Protein AF-A0A6B0S6J0-F1 (afdb_monomer_lite)

Sequence (132 aa):
MAATLGSRFEDYGLSRQDEVPGSSHDPGGDRPLVRDALWLKKNELVRLLLSRYLTKEPLTKAEVLNSVLQDYQDYFLVVLDQASEYLQLVFGLEVKEVDPSEHTYLLVPTLGLTLKEMLRDGQRLPKAGHRW

pLDDT: mean 75.64, std 19.64, range [38.22, 95.44]

Structure (mmCIF, N/CA/C/O backbone):
data_AF-A0A6B0S6J0-F1
#
_entry.id   AF-A0A6B0S6J0-F1
#
loop_
_atom_site.group_PDB
_atom_site.id
_atom_site.type_symbol
_atom_site.label_atom_id
_atom_site.label_alt_id
_atom_site.label_comp_id
_atom_site.label_asym_id
_atom_site.label_entity_id
_atom_site.label_seq_id
_atom_site.pdbx_PDB_ins_code
_atom_site.Cartn_x
_atom_site.Cartn_y
_atom_site.Cartn_z
_atom_site.occupancy
_atom_site.B_iso_or_equiv
_atom_site.auth_seq_id
_atom_site.auth_comp_id
_atom_site.auth_asym_id
_atom_site.auth_atom_id
_atom_site.pdbx_PDB_model_num
ATOM 1 N N . MET A 1 1 ? 24.906 18.166 -85.223 1.00 41.50 1 MET A N 1
ATOM 2 C CA . MET A 1 1 ? 26.280 18.648 -84.976 1.00 41.50 1 MET A CA 1
ATOM 3 C C . MET A 1 1 ? 26.176 20.029 -84.352 1.00 41.50 1 MET A C 1
ATOM 5 O O . MET A 1 1 ? 25.648 20.916 -85.004 1.00 41.50 1 MET A O 1
ATOM 9 N N . ALA A 1 2 ? 26.604 20.193 -83.103 1.00 39.38 2 ALA A N 1
ATOM 10 C CA . ALA A 1 2 ? 26.862 21.488 -82.476 1.00 39.38 2 ALA A CA 1
ATOM 11 C C . ALA A 1 2 ? 27.934 21.259 -81.402 1.00 39.38 2 ALA A C 1
ATOM 13 O O . ALA A 1 2 ? 27.846 20.296 -80.643 1.00 39.38 2 ALA A O 1
ATOM 14 N N . ALA A 1 3 ? 28.973 22.086 -81.426 1.00 42.28 3 ALA A N 1
ATOM 15 C CA . ALA A 1 3 ? 30.090 22.076 -80.492 1.00 42.28 3 ALA A CA 1
ATOM 16 C C . ALA A 1 3 ? 29.957 23.237 -79.492 1.00 42.28 3 ALA A C 1
ATOM 18 O O . ALA A 1 3 ? 29.041 24.054 -79.605 1.00 42.28 3 ALA A O 1
ATOM 19 N N . THR A 1 4 ? 30.986 23.361 -78.644 1.00 47.03 4 THR A N 1
ATOM 20 C CA . THR A 1 4 ? 31.334 24.456 -77.708 1.00 47.03 4 THR A CA 1
ATOM 21 C C . THR A 1 4 ? 30.620 24.396 -76.348 1.00 47.03 4 THR A C 1
ATOM 23 O O . THR A 1 4 ? 29.437 24.109 -76.290 1.00 47.03 4 THR A O 1
ATOM 26 N N . LEU A 1 5 ? 31.248 24.650 -75.196 1.00 41.34 5 LEU A N 1
ATOM 27 C CA . LEU A 1 5 ? 32.597 25.108 -74.830 1.00 41.34 5 LEU A CA 1
ATOM 28 C C . LEU A 1 5 ? 32.814 24.705 -73.357 1.00 41.34 5 LEU A C 1
ATOM 30 O O . LEU A 1 5 ? 31.867 24.744 -72.576 1.00 41.34 5 LEU A O 1
ATOM 34 N N . GLY A 1 6 ? 34.027 24.302 -72.979 1.00 41.00 6 GLY A N 1
ATOM 35 C CA . GLY A 1 6 ? 34.311 23.804 -71.633 1.00 41.00 6 GLY A CA 1
ATOM 36 C C . GLY A 1 6 ? 34.284 24.860 -70.524 1.00 41.00 6 GLY A C 1
ATOM 37 O O . GLY A 1 6 ? 34.480 26.046 -70.766 1.00 41.00 6 GLY A O 1
ATOM 38 N N . SER A 1 7 ? 34.163 24.386 -69.284 1.00 42.12 7 SER A N 1
ATOM 39 C CA . SER A 1 7 ? 34.852 24.976 -68.138 1.00 42.12 7 SER A CA 1
ATOM 40 C C . SER A 1 7 ? 35.153 23.889 -67.113 1.00 42.12 7 SER A C 1
ATOM 42 O O . SER A 1 7 ? 34.301 23.077 -66.764 1.00 42.12 7 SER A O 1
ATOM 44 N N . ARG A 1 8 ? 36.412 23.882 -66.687 1.00 52.72 8 ARG A N 1
ATOM 45 C CA . ARG A 1 8 ? 36.982 23.125 -65.571 1.00 52.72 8 ARG A CA 1
ATOM 46 C C . ARG A 1 8 ? 36.489 23.714 -64.233 1.00 52.72 8 ARG A C 1
ATOM 48 O O . ARG A 1 8 ? 35.911 24.798 -64.251 1.00 52.72 8 ARG A O 1
ATOM 55 N N . PHE A 1 9 ? 36.829 23.013 -63.144 1.00 38.22 9 PHE A N 1
ATOM 56 C CA . PHE A 1 9 ? 36.647 23.253 -61.699 1.00 38.22 9 PHE A CA 1
ATOM 57 C C . PHE A 1 9 ? 35.544 22.362 -61.101 1.00 38.22 9 PHE A C 1
ATOM 59 O O . PHE A 1 9 ? 34.447 22.327 -61.633 1.00 38.22 9 PHE A O 1
ATOM 66 N N . GLU A 1 10 ? 35.716 21.590 -60.032 1.00 49.34 10 GLU A N 1
ATOM 67 C CA . GLU A 1 10 ? 36.854 21.215 -59.191 1.00 49.34 10 GLU A CA 1
ATOM 68 C C . GLU A 1 10 ? 36.417 19.982 -58.369 1.00 49.34 10 GLU A C 1
ATOM 70 O O . GLU A 1 10 ? 35.227 19.677 -58.271 1.00 49.34 10 GLU A O 1
ATOM 75 N N . ASP A 1 11 ? 37.397 19.255 -57.841 1.00 52.03 11 ASP A N 1
ATOM 76 C CA . ASP A 1 11 ? 37.252 18.132 -56.914 1.00 52.03 11 ASP A CA 1
ATOM 77 C C . ASP A 1 11 ? 36.494 18.565 -55.646 1.00 52.03 11 ASP A C 1
ATOM 79 O O . ASP A 1 11 ? 36.969 19.410 -54.890 1.00 52.03 11 ASP A O 1
ATOM 83 N N . TYR A 1 12 ? 35.317 17.986 -55.404 1.00 43.03 12 TYR A N 1
ATOM 84 C CA . TYR A 1 12 ? 34.678 18.034 -54.093 1.00 43.03 12 TYR A CA 1
ATOM 85 C C . TYR A 1 12 ? 34.692 16.622 -53.535 1.00 43.03 12 TYR A C 1
ATOM 87 O O . TYR A 1 12 ? 33.954 15.743 -53.986 1.00 43.03 12 TYR A O 1
ATOM 95 N N . GLY A 1 13 ? 35.603 16.422 -52.586 1.00 45.75 13 GLY A N 1
ATOM 96 C CA . GLY A 1 13 ? 35.869 15.154 -51.937 1.00 45.75 13 GLY A CA 1
ATOM 97 C C . GLY A 1 13 ? 34.605 14.421 -51.492 1.00 45.75 13 GLY A C 1
ATOM 98 O O . GLY A 1 13 ? 33.724 14.968 -50.827 1.00 45.75 13 GLY A O 1
ATOM 99 N N . LEU A 1 14 ? 34.573 13.132 -51.829 1.00 50.06 14 LEU A N 1
ATOM 100 C CA . LEU A 1 14 ? 33.737 12.114 -51.205 1.00 50.06 14 LEU A CA 1
ATOM 101 C C . LEU A 1 14 ? 34.058 12.052 -49.706 1.00 50.06 14 LEU A C 1
ATOM 103 O O . LEU A 1 14 ? 34.892 11.260 -49.264 1.00 50.06 14 LEU A O 1
ATOM 107 N N . SER A 1 15 ? 33.389 12.887 -48.912 1.00 45.38 15 SER A N 1
ATOM 108 C CA . SER A 1 15 ? 33.345 12.681 -47.470 1.00 45.38 15 SER A CA 1
ATOM 109 C C . SER A 1 15 ? 32.397 11.519 -47.207 1.00 45.38 15 SER A C 1
ATOM 111 O O . SER A 1 15 ? 31.176 11.635 -47.330 1.00 45.38 15 SER A O 1
ATOM 113 N N . ARG A 1 16 ? 33.006 10.364 -46.938 1.00 58.19 16 ARG A N 1
ATOM 114 C CA . ARG A 1 16 ? 32.352 9.141 -46.484 1.00 58.19 16 ARG A CA 1
ATOM 115 C C . ARG A 1 16 ? 31.428 9.469 -45.316 1.00 58.19 16 ARG A C 1
ATOM 117 O O . ARG A 1 16 ? 31.896 9.815 -44.236 1.0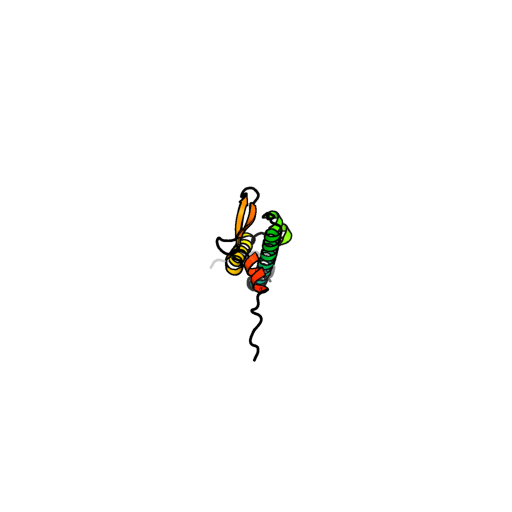0 58.19 16 ARG A O 1
ATOM 124 N N . GLN A 1 17 ? 30.126 9.333 -45.533 1.00 49.06 17 GLN A N 1
ATOM 125 C CA . GLN A 1 17 ? 29.177 9.167 -44.441 1.00 49.06 17 GLN A CA 1
ATOM 126 C C . GLN A 1 17 ? 29.239 7.700 -44.019 1.00 49.06 17 GLN A C 1
ATOM 128 O O . GLN A 1 17 ? 28.389 6.896 -44.393 1.00 49.06 17 GLN A O 1
ATOM 133 N N . ASP A 1 18 ? 30.316 7.352 -43.320 1.00 49.72 18 ASP A N 1
ATOM 134 C CA . ASP A 1 18 ? 30.365 6.129 -42.537 1.00 49.72 18 ASP A CA 1
ATOM 135 C C . ASP A 1 18 ? 29.778 6.424 -41.155 1.00 49.72 18 ASP A C 1
ATOM 137 O O . ASP A 1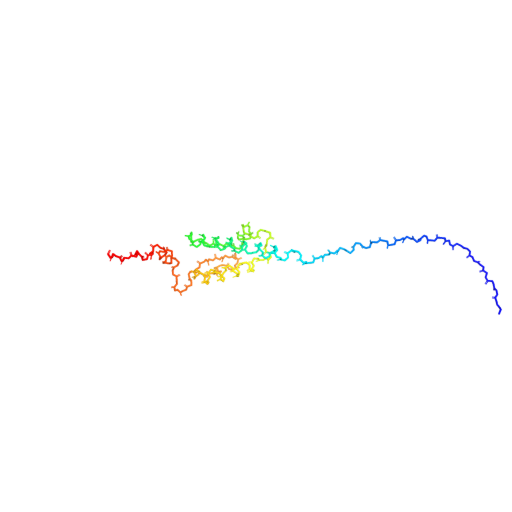 18 ? 30.122 7.413 -40.508 1.00 49.72 18 ASP A O 1
ATOM 141 N N . GLU A 1 19 ? 28.872 5.530 -40.772 1.00 55.41 19 GLU A N 1
ATOM 142 C CA . GLU A 1 19 ? 28.259 5.352 -39.460 1.00 55.41 19 GLU A CA 1
ATOM 143 C C . GLU A 1 19 ? 27.300 6.450 -38.980 1.00 55.41 19 GLU A C 1
ATOM 145 O O . GLU A 1 19 ? 27.631 7.360 -38.225 1.00 55.41 19 GLU A O 1
ATOM 150 N N . VAL A 1 20 ? 26.020 6.247 -39.309 1.00 59.75 20 VAL A N 1
ATOM 151 C CA . VAL A 1 20 ? 24.962 6.435 -38.312 1.00 59.75 20 VAL A CA 1
ATOM 152 C C . VAL A 1 20 ? 25.203 5.367 -37.239 1.00 59.75 20 VAL A C 1
ATOM 154 O O . VAL A 1 20 ? 25.117 4.176 -37.553 1.00 59.75 20 VAL A O 1
ATOM 157 N N . PRO A 1 21 ? 25.478 5.718 -35.971 1.00 49.28 21 PRO A N 1
ATOM 158 C CA . PRO A 1 21 ? 25.256 4.781 -34.896 1.00 49.28 21 PRO A CA 1
ATOM 159 C C . PRO A 1 21 ? 23.740 4.688 -34.788 1.00 49.28 21 PRO A C 1
ATOM 161 O O . PRO A 1 21 ? 23.078 5.516 -34.158 1.00 49.28 21 PRO A O 1
ATOM 164 N N . GLY A 1 22 ? 23.172 3.697 -35.469 1.00 43.47 22 GLY A N 1
ATOM 165 C CA . GLY A 1 22 ? 21.889 3.157 -35.077 1.00 43.47 22 GLY A CA 1
ATOM 166 C C . GLY A 1 22 ? 22.088 2.678 -33.653 1.00 43.47 22 GLY A C 1
ATOM 167 O O . GLY A 1 22 ? 22.581 1.572 -33.440 1.00 43.47 22 GLY A O 1
ATOM 168 N N . SER A 1 23 ? 21.792 3.552 -32.687 1.00 46.78 23 SER A N 1
ATOM 169 C CA . SER A 1 23 ? 21.628 3.167 -31.299 1.00 46.78 23 SER A CA 1
ATOM 170 C C . SER A 1 23 ? 20.569 2.085 -31.329 1.00 46.78 23 SER A C 1
ATOM 172 O O . SER A 1 23 ? 19.379 2.347 -31.518 1.00 46.78 23 SER A O 1
ATOM 174 N N . SER A 1 24 ? 21.050 0.848 -31.290 1.00 51.12 24 SER A N 1
ATOM 175 C CA . SER A 1 24 ? 20.236 -0.335 -31.153 1.00 51.12 24 SER A CA 1
ATOM 176 C C . SER A 1 24 ? 19.712 -0.260 -29.734 1.00 51.12 24 SER A C 1
ATOM 178 O O . SER A 1 24 ? 20.298 -0.806 -28.805 1.00 51.12 24 SER A O 1
ATOM 180 N N . HIS A 1 25 ? 18.649 0.518 -29.560 1.00 55.47 25 HIS A N 1
ATOM 181 C CA . HIS A 1 25 ? 17.824 0.444 -28.380 1.00 55.47 25 HIS A CA 1
ATOM 182 C C . HIS A 1 25 ? 17.112 -0.899 -28.499 1.00 55.47 25 HIS A C 1
ATOM 184 O O . HIS A 1 25 ? 16.041 -0.996 -29.093 1.00 55.47 25 HIS A O 1
ATOM 190 N N . ASP A 1 26 ? 17.773 -1.956 -28.030 1.00 49.44 26 ASP A N 1
ATOM 191 C CA . ASP A 1 26 ? 17.104 -3.203 -27.709 1.00 49.44 26 ASP A CA 1
ATOM 192 C C . ASP A 1 26 ? 16.135 -2.887 -26.565 1.00 49.44 26 ASP A C 1
ATOM 194 O O . ASP A 1 26 ? 16.582 -2.578 -25.462 1.00 49.44 26 ASP A O 1
ATOM 198 N N . PRO A 1 27 ? 14.809 -2.913 -26.770 1.00 54.22 27 PRO A N 1
ATOM 199 C CA . PRO A 1 27 ? 13.869 -2.687 -25.683 1.00 54.22 27 PRO A CA 1
ATOM 200 C C . PRO A 1 27 ? 13.626 -3.992 -24.897 1.00 54.22 27 PRO A C 1
ATOM 202 O O . PRO A 1 27 ? 12.606 -4.137 -24.221 1.00 54.22 27 PRO A O 1
ATOM 205 N N . GLY A 1 28 ? 14.478 -5.010 -25.048 1.00 51.19 28 GLY A N 1
ATOM 206 C CA . GLY A 1 28 ? 14.221 -6.381 -24.616 1.00 51.19 28 GLY A CA 1
ATOM 207 C C . GLY A 1 28 ? 14.754 -6.734 -23.230 1.00 51.19 28 GLY A C 1
ATOM 208 O O . GLY A 1 28 ? 14.119 -7.532 -22.539 1.00 51.19 28 GLY A O 1
ATOM 209 N N . GLY A 1 29 ? 15.873 -6.138 -22.809 1.00 52.03 29 GLY A N 1
ATOM 210 C CA . GLY A 1 29 ? 16.626 -6.566 -21.621 1.00 52.03 29 GLY A CA 1
ATOM 211 C C . GLY A 1 29 ? 16.064 -6.151 -20.256 1.00 52.03 29 GLY A C 1
ATOM 212 O O . GLY A 1 29 ? 16.237 -6.880 -19.281 1.00 52.03 29 GLY A O 1
ATOM 213 N N . ASP A 1 30 ? 15.343 -5.032 -20.174 1.00 59.19 30 ASP A N 1
ATOM 214 C CA . ASP A 1 30 ? 15.017 -4.415 -18.874 1.00 59.19 30 ASP A CA 1
ATOM 215 C C . ASP A 1 30 ? 13.657 -4.840 -18.301 1.00 59.19 30 ASP A C 1
ATOM 217 O O . ASP A 1 30 ? 13.380 -4.684 -17.111 1.00 59.19 30 ASP A O 1
ATOM 221 N N . ARG A 1 31 ? 12.785 -5.425 -19.130 1.00 61.47 31 ARG A N 1
ATOM 222 C CA . ARG A 1 31 ? 11.419 -5.810 -18.729 1.00 61.47 31 ARG A CA 1
ATOM 223 C C . ARG A 1 31 ? 11.354 -6.841 -17.590 1.00 61.47 31 ARG A C 1
ATOM 225 O O . ARG A 1 31 ? 10.518 -6.662 -16.701 1.00 61.47 31 ARG A O 1
ATOM 232 N N . PRO A 1 32 ? 12.182 -7.904 -17.572 1.00 65.56 32 PRO A N 1
ATOM 233 C CA . PRO A 1 32 ? 12.200 -8.860 -16.465 1.00 65.56 32 PRO A CA 1
ATOM 234 C C . PRO A 1 32 ? 12.699 -8.223 -15.162 1.00 65.56 32 PRO A C 1
ATOM 236 O O . PRO A 1 32 ? 12.094 -8.427 -14.113 1.00 65.56 32 PRO A O 1
ATOM 239 N N . LEU A 1 33 ? 13.734 -7.380 -15.250 1.00 78.25 33 LEU A N 1
ATOM 240 C CA . LEU A 1 33 ? 14.347 -6.713 -14.098 1.00 78.25 33 LEU A CA 1
ATOM 241 C C . LEU A 1 33 ? 13.376 -5.736 -13.426 1.00 78.25 33 LEU A C 1
ATOM 243 O O . LEU A 1 33 ? 13.244 -5.734 -12.203 1.00 78.25 33 LEU A O 1
ATOM 247 N N . VAL A 1 34 ? 12.640 -4.953 -14.222 1.00 81.62 34 VAL A N 1
ATOM 248 C CA . VAL A 1 34 ? 11.618 -4.026 -13.713 1.00 81.62 34 VAL A CA 1
ATOM 249 C C . VAL A 1 34 ? 10.483 -4.785 -13.028 1.00 81.62 34 VAL A C 1
ATOM 251 O O . VAL A 1 34 ? 10.050 -4.394 -11.947 1.00 81.62 34 VAL A O 1
ATOM 254 N N . ARG A 1 35 ? 10.012 -5.898 -13.600 1.00 86.75 35 ARG A N 1
ATOM 255 C CA . ARG A 1 35 ? 8.955 -6.712 -12.980 1.00 86.75 35 ARG A CA 1
ATOM 256 C C . ARG A 1 35 ? 9.392 -7.285 -11.630 1.00 86.75 35 ARG A C 1
ATOM 258 O O . ARG A 1 35 ? 8.611 -7.244 -10.679 1.00 86.75 35 ARG A O 1
ATOM 265 N N . ASP A 1 36 ? 10.616 -7.794 -11.541 1.00 89.69 36 ASP A N 1
ATOM 266 C CA . ASP A 1 36 ? 11.156 -8.337 -10.293 1.00 89.69 36 ASP A CA 1
ATOM 267 C C . ASP A 1 36 ? 11.338 -7.235 -9.238 1.00 89.69 36 ASP A C 1
ATOM 269 O O . ASP A 1 36 ? 10.983 -7.423 -8.070 1.00 89.69 36 ASP A O 1
ATOM 273 N N . ALA A 1 37 ? 11.789 -6.045 -9.648 1.00 90.81 37 ALA A N 1
ATOM 274 C CA . ALA A 1 37 ? 11.864 -4.878 -8.774 1.00 90.81 37 ALA A CA 1
ATOM 275 C C . ALA A 1 37 ? 10.478 -4.466 -8.252 1.00 90.81 37 ALA A C 1
A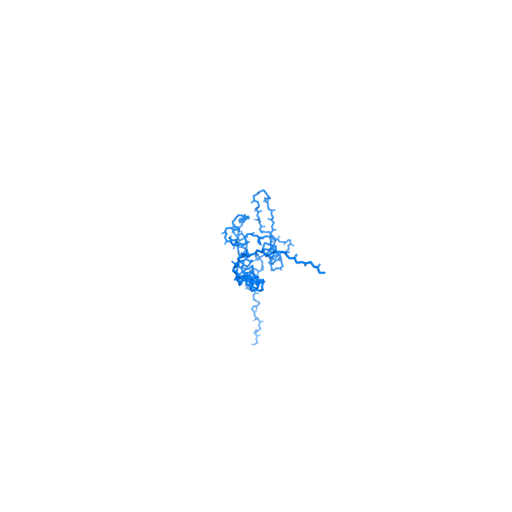TOM 277 O O . ALA A 1 37 ? 10.303 -4.294 -7.045 1.00 90.81 37 ALA A O 1
ATOM 278 N N . LEU A 1 38 ? 9.466 -4.384 -9.120 1.00 92.25 38 LEU A N 1
ATOM 279 C CA . LEU A 1 38 ? 8.092 -4.064 -8.717 1.00 92.25 38 LEU A CA 1
ATOM 280 C C . LEU A 1 38 ? 7.513 -5.109 -7.760 1.00 92.25 38 LEU A C 1
ATOM 282 O O . LEU A 1 38 ? 6.834 -4.749 -6.798 1.00 92.25 38 LEU A O 1
ATOM 286 N N . TRP A 1 39 ? 7.827 -6.392 -7.958 1.00 91.81 39 TRP A N 1
ATOM 287 C CA . TRP A 1 39 ? 7.440 -7.448 -7.022 1.00 91.81 39 TRP A CA 1
ATOM 288 C C . TRP A 1 39 ? 8.049 -7.240 -5.631 1.00 91.81 39 TRP A C 1
ATOM 290 O O . TRP A 1 39 ? 7.349 -7.371 -4.621 1.00 91.81 39 TRP A O 1
ATOM 300 N N . LEU A 1 40 ? 9.334 -6.878 -5.559 1.00 94.00 40 LEU A N 1
ATOM 301 C CA . LEU A 1 40 ? 9.990 -6.529 -4.296 1.00 94.00 40 LEU A CA 1
ATOM 302 C C . LEU A 1 40 ? 9.313 -5.319 -3.645 1.00 94.00 40 LEU A C 1
ATOM 304 O O . LEU A 1 40 ? 8.974 -5.387 -2.462 1.00 94.00 40 LEU A O 1
ATOM 308 N N . LYS A 1 41 ? 9.025 -4.266 -4.418 1.00 94.25 41 LYS A N 1
ATOM 309 C CA . LYS A 1 41 ? 8.347 -3.059 -3.920 1.00 94.25 41 LYS A CA 1
ATOM 310 C C . LYS A 1 41 ? 6.944 -3.334 -3.402 1.00 94.25 41 LYS A C 1
ATOM 312 O O . LYS A 1 41 ? 6.584 -2.845 -2.334 1.00 94.25 41 LYS A O 1
ATOM 317 N N . LYS A 1 42 ? 6.184 -4.197 -4.074 1.00 94.44 42 LYS A N 1
ATOM 318 C CA . LYS A 1 42 ? 4.891 -4.683 -3.581 1.00 94.44 42 LYS A CA 1
ATOM 319 C C . LYS A 1 42 ? 5.035 -5.365 -2.222 1.00 94.44 42 LYS A C 1
ATOM 321 O O . LYS A 1 42 ? 4.295 -5.046 -1.297 1.00 94.44 42 LYS A O 1
ATOM 326 N N . ASN A 1 43 ? 5.998 -6.273 -2.066 1.00 94.56 43 ASN A N 1
ATOM 327 C CA . ASN A 1 43 ? 6.199 -6.974 -0.794 1.00 94.56 43 ASN A CA 1
ATOM 328 C C . ASN A 1 43 ? 6.645 -6.024 0.330 1.00 94.56 43 ASN A C 1
ATOM 330 O O . ASN A 1 43 ? 6.205 -6.173 1.470 1.00 94.56 43 ASN A O 1
ATOM 334 N N . GLU A 1 44 ? 7.492 -5.040 0.026 1.00 95.44 44 GLU A N 1
ATOM 335 C CA . GLU A 1 44 ? 7.874 -3.985 0.972 1.00 95.44 44 GLU A CA 1
ATOM 336 C C . GLU A 1 44 ? 6.666 -3.152 1.410 1.00 95.44 44 GLU A C 1
ATOM 338 O O . GLU A 1 44 ? 6.471 -2.955 2.612 1.00 95.44 44 GLU A O 1
ATOM 343 N N . LEU A 1 45 ? 5.815 -2.742 0.464 1.00 95.44 45 LEU A N 1
ATOM 344 C CA . LEU A 1 45 ? 4.595 -1.991 0.751 1.00 95.44 45 LEU A CA 1
ATOM 345 C C . LEU A 1 45 ? 3.620 -2.795 1.618 1.00 95.44 45 LEU A C 1
ATOM 347 O O . LEU A 1 45 ? 3.105 -2.272 2.603 1.00 95.44 45 LEU A O 1
ATOM 351 N N . VAL A 1 46 ? 3.414 -4.080 1.319 1.00 94.50 46 VAL A N 1
ATOM 352 C CA . VAL A 1 46 ? 2.567 -4.970 2.134 1.00 94.50 46 VAL A CA 1
ATOM 353 C C . VAL A 1 46 ? 3.068 -5.033 3.579 1.00 94.50 46 VAL A C 1
ATOM 355 O O . VAL A 1 46 ? 2.275 -4.895 4.510 1.00 94.50 46 VAL A O 1
ATOM 358 N N . ARG A 1 47 ? 4.381 -5.196 3.796 1.00 93.88 47 ARG A N 1
ATOM 359 C CA . ARG A 1 47 ? 4.956 -5.199 5.153 1.00 93.88 47 ARG A CA 1
ATOM 360 C C . ARG A 1 47 ? 4.740 -3.866 5.868 1.00 93.88 47 ARG A C 1
ATOM 362 O O . ARG A 1 47 ? 4.408 -3.870 7.051 1.00 93.88 47 ARG A O 1
ATOM 369 N N . LEU A 1 48 ? 4.924 -2.747 5.167 1.00 93.88 48 LEU A N 1
ATOM 370 C CA . LEU A 1 48 ? 4.716 -1.410 5.725 1.00 93.88 48 LEU A CA 1
ATOM 371 C C . LEU A 1 48 ? 3.251 -1.203 6.138 1.00 93.88 48 LEU A C 1
ATOM 373 O O . LEU A 1 48 ? 2.986 -0.781 7.262 1.00 93.88 48 LEU A O 1
ATOM 377 N N . LEU A 1 49 ? 2.307 -1.567 5.268 1.00 93.00 49 LEU A N 1
ATOM 378 C CA . LEU A 1 49 ? 0.868 -1.487 5.530 1.00 93.00 49 LEU A CA 1
ATOM 379 C C . LEU A 1 49 ? 0.464 -2.349 6.735 1.00 93.00 49 LEU A C 1
ATOM 381 O O . LEU A 1 49 ? -0.244 -1.873 7.622 1.00 93.00 49 LEU A O 1
ATOM 385 N N . LEU A 1 50 ? 0.961 -3.588 6.826 1.00 91.94 50 LEU A N 1
ATOM 386 C CA . LEU A 1 50 ? 0.719 -4.461 7.981 1.00 91.94 50 LEU A CA 1
ATOM 387 C C . LEU A 1 50 ? 1.293 -3.877 9.277 1.00 91.94 50 LEU A C 1
ATOM 389 O O . LEU A 1 50 ? 0.644 -3.941 10.320 1.00 91.94 50 LEU A O 1
ATOM 393 N N . SER A 1 51 ? 2.482 -3.273 9.220 1.00 92.12 51 SER A N 1
ATOM 394 C CA . SER A 1 51 ? 3.081 -2.585 10.368 1.00 92.12 51 SER A CA 1
ATOM 395 C C . SER A 1 51 ? 2.192 -1.436 10.849 1.00 92.12 51 SER A C 1
ATOM 397 O O . SER A 1 51 ? 1.874 -1.367 12.035 1.00 92.12 51 SER A O 1
ATOM 399 N N . ARG A 1 52 ? 1.721 -0.583 9.930 1.00 91.25 52 ARG A N 1
ATOM 400 C CA . ARG A 1 52 ? 0.804 0.530 10.236 1.00 91.25 52 ARG A CA 1
ATOM 401 C C . ARG A 1 52 ? -0.534 0.053 10.793 1.00 91.25 52 ARG A C 1
ATOM 403 O O . ARG A 1 52 ? -1.065 0.640 11.732 1.00 91.25 52 ARG A O 1
ATOM 410 N N . TYR A 1 53 ? -1.048 -1.068 10.292 1.00 90.69 53 TYR A N 1
ATOM 411 C CA . TYR A 1 53 ? -2.249 -1.693 10.839 1.00 90.69 53 TYR A CA 1
ATOM 412 C C . TYR A 1 53 ? -2.076 -2.127 12.306 1.00 90.69 53 TYR A C 1
ATOM 414 O O . TYR A 1 53 ? -2.988 -1.941 13.120 1.00 90.69 53 TYR A O 1
ATOM 422 N N . LEU A 1 54 ? -0.909 -2.677 12.661 1.00 88.56 54 LEU A N 1
ATOM 423 C CA . LEU A 1 54 ? -0.592 -3.071 14.037 1.00 88.56 54 LEU A CA 1
ATOM 424 C C . LEU A 1 54 ? -0.412 -1.860 14.958 1.00 88.56 54 LEU A C 1
ATOM 426 O O . LEU A 1 54 ? -0.863 -1.912 16.103 1.00 88.56 54 LEU A O 1
ATOM 430 N N . THR A 1 55 ? 0.195 -0.775 14.467 1.00 89.81 55 THR A N 1
ATOM 431 C CA . THR A 1 55 ? 0.358 0.475 15.231 1.00 89.81 55 THR A CA 1
ATOM 432 C C . THR A 1 55 ? -0.890 1.357 15.235 1.00 89.81 55 THR A C 1
ATOM 434 O O . THR A 1 55 ? -0.946 2.307 16.011 1.00 89.81 55 THR A O 1
ATOM 437 N N . LYS A 1 56 ? -1.921 1.011 14.447 1.00 86.50 56 LYS A N 1
ATOM 438 C CA . LYS A 1 56 ? -3.165 1.786 14.268 1.00 86.50 56 LYS A CA 1
ATOM 439 C C . LYS A 1 56 ? -2.922 3.190 13.706 1.00 86.50 56 LYS A C 1
ATOM 441 O O . LYS A 1 56 ? -3.717 4.096 13.945 1.00 86.50 56 LYS A O 1
ATOM 446 N N . GLU A 1 57 ? -1.847 3.358 12.948 1.00 90.50 57 GLU A N 1
ATOM 447 C CA . GLU A 1 57 ? -1.487 4.634 12.342 1.00 90.50 57 GLU A CA 1
ATOM 448 C C . GLU A 1 57 ? -1.933 4.699 10.876 1.00 90.50 57 GLU A C 1
ATOM 450 O O . GLU A 1 57 ? -1.891 3.683 10.172 1.00 90.50 57 GLU A O 1
ATOM 455 N N . PRO A 1 58 ? -2.336 5.884 10.391 1.00 91.06 58 PRO A N 1
ATOM 456 C CA . PRO A 1 58 ? -2.538 6.109 8.970 1.00 91.06 58 PRO A CA 1
ATOM 457 C C . PRO A 1 58 ? -1.202 6.102 8.214 1.00 91.06 58 PRO A C 1
ATOM 459 O O . PRO A 1 58 ? -0.129 6.279 8.794 1.00 91.06 58 PRO A O 1
ATOM 462 N N . LEU A 1 59 ? -1.280 5.907 6.902 1.00 93.31 59 LEU A N 1
ATOM 463 C CA . LEU A 1 59 ? -0.141 5.934 5.994 1.00 93.31 59 LEU A CA 1
ATOM 464 C C . LEU A 1 59 ? -0.412 6.922 4.864 1.00 93.31 59 LEU A C 1
ATOM 466 O O . LEU A 1 59 ? -1.431 6.822 4.187 1.00 93.31 59 LEU A O 1
ATOM 470 N N . THR A 1 60 ? 0.505 7.849 4.622 1.00 94.12 60 THR A N 1
ATOM 471 C CA . THR A 1 60 ? 0.365 8.830 3.536 1.00 94.12 60 THR A CA 1
ATOM 472 C C . THR A 1 60 ? 1.023 8.343 2.247 1.00 94.12 60 THR A C 1
ATOM 474 O O . THR A 1 60 ? 2.014 7.604 2.265 1.00 94.12 60 THR A O 1
ATOM 477 N N . LYS A 1 61 ? 0.521 8.804 1.095 1.00 93.19 61 LYS A N 1
ATOM 478 C CA . LYS A 1 61 ? 1.169 8.571 -0.207 1.00 93.19 61 LYS A CA 1
ATOM 479 C C . LYS A 1 61 ? 2.633 9.012 -0.199 1.00 93.19 61 LYS A C 1
ATOM 481 O O . LYS A 1 61 ? 3.491 8.280 -0.684 1.00 93.19 61 LYS A O 1
ATOM 486 N N . ALA A 1 62 ? 2.922 10.181 0.373 1.00 93.38 62 ALA A N 1
ATOM 487 C CA . ALA A 1 62 ? 4.273 10.733 0.431 1.00 93.38 62 ALA A CA 1
ATOM 488 C C . ALA A 1 62 ? 5.248 9.817 1.189 1.00 93.38 62 ALA A C 1
ATOM 490 O O . ALA A 1 62 ? 6.363 9.585 0.722 1.00 93.38 62 ALA A O 1
ATOM 491 N N . GLU A 1 63 ? 4.826 9.235 2.315 1.00 93.50 63 GLU A N 1
ATOM 492 C CA . GLU A 1 63 ? 5.644 8.270 3.057 1.00 93.50 63 GLU A CA 1
ATOM 493 C C . GLU A 1 63 ? 5.931 7.010 2.240 1.00 93.50 63 GLU A C 1
ATOM 495 O O . GLU A 1 63 ? 7.068 6.534 2.230 1.00 93.50 63 GLU A O 1
ATOM 500 N N . VAL A 1 64 ? 4.932 6.471 1.535 1.00 93.19 64 VAL A N 1
ATOM 501 C CA . VAL A 1 64 ? 5.109 5.287 0.677 1.00 93.19 64 VAL A CA 1
ATOM 502 C C . VAL A 1 64 ? 6.091 5.572 -0.455 1.00 93.19 64 VAL A C 1
ATOM 504 O O . VAL A 1 64 ? 6.991 4.768 -0.706 1.00 93.19 64 VAL A O 1
ATOM 507 N N . LEU A 1 65 ? 5.946 6.721 -1.115 1.00 94.19 65 LEU A N 1
ATOM 508 C CA . LEU A 1 65 ? 6.851 7.141 -2.180 1.00 94.19 65 LEU A CA 1
ATOM 509 C C . LEU A 1 65 ? 8.275 7.314 -1.657 1.00 94.19 65 LEU A C 1
ATOM 511 O O . LEU A 1 65 ? 9.204 6.795 -2.259 1.00 94.19 65 LEU A O 1
ATOM 515 N N . ASN A 1 66 ? 8.458 7.965 -0.510 1.00 93.62 66 ASN A N 1
ATOM 516 C CA . ASN A 1 66 ? 9.795 8.224 0.017 1.00 93.6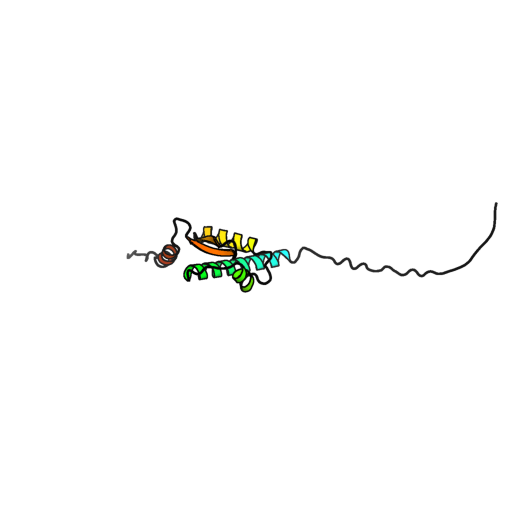2 66 ASN A CA 1
ATOM 517 C C . ASN A 1 66 ? 10.486 6.974 0.594 1.00 93.62 66 ASN A C 1
ATOM 519 O O . ASN A 1 66 ? 11.710 6.896 0.574 1.00 93.62 66 ASN A O 1
ATOM 523 N N . SER A 1 67 ? 9.729 6.009 1.125 1.00 90.44 67 SER A N 1
ATOM 524 C CA . SER A 1 67 ? 10.295 4.826 1.795 1.00 90.44 67 SER A CA 1
ATOM 525 C C . SER A 1 67 ? 10.385 3.586 0.907 1.00 90.44 67 SER A C 1
ATOM 527 O O . SER A 1 67 ? 11.375 2.862 0.970 1.00 90.44 67 SER A O 1
ATOM 529 N N . VAL A 1 68 ? 9.365 3.321 0.086 1.00 92.25 68 VAL A N 1
ATOM 530 C CA . VAL A 1 68 ? 9.268 2.093 -0.716 1.00 92.25 68 VAL A CA 1
ATOM 531 C C . VAL A 1 68 ? 9.546 2.382 -2.185 1.00 92.25 68 VAL A C 1
ATOM 533 O O . VAL A 1 68 ? 10.311 1.658 -2.818 1.00 92.25 68 VAL A O 1
ATOM 536 N N . LEU A 1 69 ? 8.961 3.444 -2.736 1.00 92.44 69 LEU A N 1
ATOM 537 C CA . LEU A 1 69 ? 8.906 3.689 -4.182 1.00 92.44 69 LEU A CA 1
ATOM 538 C C . LEU A 1 69 ? 9.7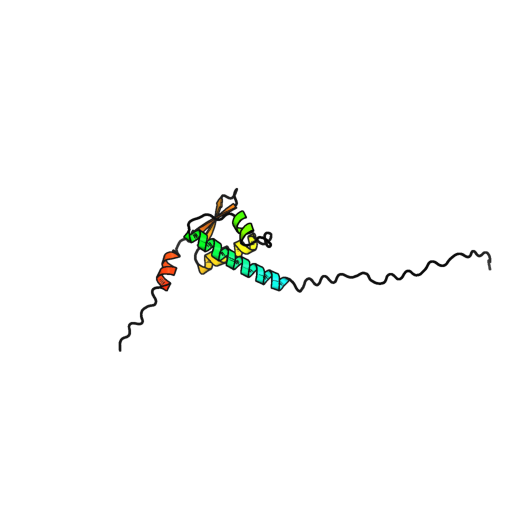36 4.896 -4.639 1.00 92.44 69 LEU A C 1
ATOM 540 O O . LEU A 1 69 ? 9.358 5.554 -5.603 1.00 92.44 69 LEU A O 1
ATOM 544 N N . GLN A 1 70 ? 10.867 5.170 -3.987 1.00 91.12 70 GLN A N 1
ATOM 545 C CA . GLN A 1 70 ? 11.643 6.398 -4.216 1.00 91.12 70 GLN A CA 1
ATOM 546 C C . GLN A 1 70 ? 12.044 6.577 -5.693 1.00 91.12 70 GLN A C 1
ATOM 548 O O . GLN A 1 70 ? 11.830 7.650 -6.259 1.00 91.12 70 GLN A O 1
ATOM 553 N N . ASP A 1 71 ? 12.492 5.491 -6.334 1.00 89.88 71 ASP A N 1
ATOM 554 C CA . ASP A 1 71 ? 12.857 5.438 -7.761 1.00 89.88 71 ASP A CA 1
ATOM 555 C C . ASP A 1 71 ? 11.729 4.913 -8.675 1.00 89.88 71 ASP A C 1
ATOM 557 O O . ASP A 1 71 ? 11.904 4.799 -9.884 1.00 89.88 71 ASP A O 1
ATOM 561 N N . TYR A 1 72 ? 10.570 4.556 -8.109 1.00 89.69 72 TYR A N 1
ATOM 562 C CA . TYR A 1 72 ? 9.469 3.866 -8.804 1.00 89.69 72 TYR A CA 1
ATOM 563 C C . TYR A 1 72 ? 8.128 4.588 -8.609 1.00 89.69 72 TYR A C 1
ATOM 565 O O . TYR A 1 72 ? 7.071 3.957 -8.544 1.00 89.69 72 TYR A O 1
ATOM 573 N N . GLN A 1 73 ? 8.161 5.916 -8.490 1.00 91.31 73 GLN A N 1
ATOM 574 C CA . GLN A 1 73 ? 6.987 6.724 -8.144 1.00 91.31 73 GLN A CA 1
ATOM 575 C C . GLN A 1 73 ? 5.866 6.604 -9.186 1.00 91.31 73 GLN A C 1
ATOM 577 O O . GLN A 1 73 ? 4.693 6.545 -8.817 1.00 91.31 73 GLN A O 1
ATOM 582 N N . ASP A 1 74 ? 6.222 6.466 -10.468 1.00 91.75 74 ASP A N 1
ATOM 583 C CA . ASP A 1 74 ? 5.273 6.267 -11.574 1.00 91.75 74 ASP A CA 1
ATOM 584 C C . ASP A 1 74 ? 4.466 4.967 -11.439 1.00 91.75 74 ASP A C 1
ATOM 586 O O . ASP A 1 74 ? 3.336 4.860 -11.915 1.00 91.75 74 ASP A O 1
ATOM 590 N N . TYR A 1 75 ? 5.020 3.980 -10.732 1.00 92.38 75 TYR A N 1
ATOM 591 C CA . TYR A 1 75 ? 4.393 2.683 -10.499 1.00 92.38 75 TYR A CA 1
ATOM 592 C C . TYR A 1 75 ? 3.597 2.630 -9.194 1.00 92.38 75 TYR A C 1
ATOM 594 O O . TYR A 1 75 ? 3.106 1.562 -8.830 1.00 92.38 75 TYR A O 1
ATOM 602 N N . PHE A 1 76 ? 3.428 3.756 -8.493 1.00 92.00 76 PHE A N 1
ATOM 603 C CA . PHE A 1 76 ? 2.721 3.802 -7.213 1.00 92.00 76 PHE A CA 1
ATOM 604 C C . PHE A 1 76 ? 1.345 3.156 -7.266 1.00 92.00 76 PHE A C 1
ATOM 606 O O . PHE A 1 76 ? 1.058 2.287 -6.448 1.00 92.00 76 PHE A O 1
ATOM 613 N N . LEU A 1 77 ? 0.518 3.532 -8.243 1.00 91.94 77 LEU A N 1
ATOM 614 C CA . LEU A 1 77 ? -0.831 2.981 -8.354 1.00 91.94 77 LEU A CA 1
ATOM 615 C C . LEU A 1 77 ? -0.802 1.478 -8.639 1.00 91.94 77 LEU A C 1
ATOM 617 O O . LEU A 1 77 ? -1.558 0.739 -8.028 1.00 91.94 77 LEU A O 1
ATOM 621 N N . VAL A 1 78 ? 0.115 1.020 -9.496 1.00 93.19 78 VAL A N 1
ATOM 622 C CA . VAL A 1 78 ? 0.257 -0.403 -9.840 1.00 93.19 78 VAL A CA 1
ATOM 623 C C . VAL A 1 78 ? 0.668 -1.225 -8.619 1.00 93.19 78 VAL A C 1
ATOM 625 O O . VAL A 1 78 ? 0.106 -2.285 -8.355 1.00 93.19 78 VAL A O 1
ATOM 628 N N . VAL A 1 79 ? 1.646 -0.739 -7.856 1.00 93.81 79 VAL A N 1
ATOM 629 C CA . VAL A 1 79 ? 2.156 -1.436 -6.671 1.00 93.81 79 VAL A CA 1
ATOM 630 C C . VAL A 1 79 ? 1.141 -1.392 -5.528 1.00 93.81 79 VAL A C 1
ATOM 632 O O . VAL A 1 79 ? 0.975 -2.393 -4.831 1.00 93.81 79 VAL A O 1
ATOM 635 N N . LEU A 1 80 ? 0.446 -0.265 -5.346 1.00 93.81 80 LEU A N 1
ATOM 636 C CA . LEU A 1 80 ? -0.614 -0.122 -4.350 1.00 93.81 80 LEU A CA 1
ATOM 637 C C . LEU A 1 80 ? -1.793 -1.047 -4.655 1.00 93.81 80 LEU A C 1
ATOM 639 O O . LEU A 1 80 ? -2.267 -1.719 -3.745 1.00 93.81 80 LEU A O 1
ATOM 643 N N . ASP A 1 81 ? -2.227 -1.119 -5.912 1.00 93.69 81 ASP A N 1
ATOM 644 C CA . ASP A 1 81 ? -3.329 -1.977 -6.355 1.00 93.69 81 ASP A CA 1
ATOM 645 C C . ASP A 1 81 ? -3.014 -3.459 -6.109 1.00 93.69 81 ASP A C 1
ATOM 647 O O . ASP A 1 81 ? -3.746 -4.146 -5.399 1.00 93.69 81 ASP A O 1
ATOM 651 N N . GLN A 1 82 ? -1.837 -3.920 -6.545 1.00 94.75 82 GLN A N 1
ATOM 652 C CA . GLN A 1 82 ? -1.379 -5.292 -6.293 1.00 94.75 82 GLN A CA 1
ATOM 653 C C . GLN A 1 82 ? -1.216 -5.610 -4.801 1.00 94.75 82 GLN A C 1
ATOM 655 O O . GLN A 1 82 ? -1.462 -6.737 -4.365 1.00 94.75 82 GLN A O 1
ATOM 660 N N . ALA A 1 83 ? -0.749 -4.646 -4.002 1.00 94.69 83 ALA A N 1
ATOM 661 C CA . ALA A 1 83 ? -0.637 -4.814 -2.558 1.00 94.69 83 ALA A CA 1
ATOM 662 C C . ALA A 1 83 ? -2.020 -4.878 -1.894 1.00 94.69 83 ALA A C 1
ATOM 664 O O . ALA A 1 83 ? -2.218 -5.708 -1.009 1.00 94.69 83 ALA A O 1
ATOM 665 N N . SER A 1 84 ? -2.963 -4.039 -2.329 1.00 93.19 84 SER A N 1
ATOM 666 C CA . SER A 1 84 ? -4.345 -4.007 -1.842 1.00 93.19 84 SER A CA 1
ATOM 667 C C . SER A 1 84 ? -5.066 -5.318 -2.144 1.00 93.19 84 SER A C 1
ATOM 669 O O . SER A 1 84 ? -5.595 -5.946 -1.229 1.00 93.19 84 SER A O 1
ATOM 671 N N . GLU A 1 85 ? -4.985 -5.799 -3.388 1.00 93.88 85 GLU A N 1
ATOM 672 C CA . GLU A 1 85 ? -5.526 -7.098 -3.797 1.00 93.88 85 GLU A CA 1
ATOM 673 C C . GLU A 1 85 ? -4.946 -8.224 -2.929 1.00 93.88 85 GLU A C 1
ATOM 675 O O . GLU A 1 85 ? -5.678 -9.017 -2.337 1.00 93.88 85 GLU A O 1
ATOM 680 N N . TYR A 1 86 ? -3.620 -8.264 -2.774 1.00 93.38 86 TYR A N 1
ATOM 681 C CA . TYR A 1 86 ? -2.963 -9.280 -1.956 1.00 93.38 86 TYR A CA 1
ATOM 682 C C . TYR A 1 86 ? -3.401 -9.233 -0.483 1.00 93.38 86 TYR A C 1
ATOM 684 O O . TYR A 1 86 ? -3.651 -10.276 0.125 1.00 93.38 86 TYR A O 1
ATOM 692 N N . LEU A 1 87 ? -3.513 -8.038 0.101 1.00 92.19 87 LEU A N 1
ATOM 693 C CA . LEU A 1 87 ? -3.981 -7.847 1.476 1.00 92.19 87 LEU A CA 1
ATOM 694 C C . LEU A 1 87 ? -5.430 -8.300 1.654 1.00 92.19 87 LEU A C 1
ATOM 696 O O . LEU A 1 87 ? -5.748 -8.947 2.655 1.00 92.19 87 LEU A O 1
ATOM 700 N N . GLN A 1 88 ? -6.280 -8.036 0.669 1.00 90.81 88 GLN A N 1
ATOM 701 C CA . GLN A 1 88 ? -7.675 -8.441 0.699 1.00 90.81 88 GLN A CA 1
ATOM 702 C C . GLN A 1 88 ? -7.812 -9.962 0.593 1.00 90.81 88 GLN A C 1
ATOM 704 O O . GLN A 1 88 ? -8.503 -10.568 1.411 1.00 90.81 88 GLN A O 1
ATOM 709 N N . LEU A 1 89 ? -7.121 -10.597 -0.360 1.00 88.69 89 LEU A N 1
ATOM 710 C CA . LEU A 1 89 ? -7.233 -12.039 -0.599 1.00 88.69 89 LEU A CA 1
ATOM 711 C C . LEU A 1 89 ? -6.568 -12.886 0.493 1.00 88.69 89 LEU A C 1
ATOM 713 O O . LEU A 1 89 ? -7.106 -13.925 0.868 1.00 88.69 89 LEU A O 1
ATOM 717 N N . VAL A 1 90 ? -5.393 -12.482 0.984 1.00 88.06 90 VAL A N 1
ATOM 718 C CA . VAL A 1 90 ? -4.592 -13.309 1.907 1.00 88.06 90 VAL A CA 1
ATOM 719 C C . VAL A 1 90 ? -4.882 -12.993 3.369 1.00 88.06 90 VAL A C 1
ATOM 721 O O . VAL A 1 90 ? -4.888 -13.899 4.202 1.00 88.06 90 VAL A O 1
ATOM 724 N N . PHE A 1 91 ? -5.116 -11.721 3.693 1.00 83.88 91 PHE A N 1
ATOM 725 C CA . PHE A 1 91 ? -5.271 -11.265 5.076 1.00 83.88 91 PHE A CA 1
ATOM 726 C C . PHE A 1 91 ? -6.683 -10.781 5.414 1.00 83.88 91 PHE A C 1
ATOM 728 O O . PHE A 1 91 ? -6.953 -10.531 6.589 1.00 83.88 91 PHE A O 1
ATOM 735 N N . GLY A 1 92 ? -7.574 -10.637 4.426 1.00 88.12 92 GLY A N 1
ATOM 736 C CA . GLY A 1 92 ? -8.893 -10.041 4.641 1.00 88.12 92 GLY A CA 1
ATOM 737 C C . GLY A 1 92 ? -8.801 -8.583 5.093 1.00 88.12 92 GLY A C 1
ATOM 738 O O . GLY A 1 92 ? -9.570 -8.160 5.955 1.00 88.12 92 GLY A O 1
ATOM 739 N N . LEU A 1 93 ? -7.814 -7.838 4.587 1.00 91.00 93 LEU A N 1
ATOM 740 C CA . LEU A 1 93 ? -7.598 -6.426 4.901 1.00 91.00 93 LEU A CA 1
ATOM 741 C C . LEU A 1 93 ? -7.796 -5.580 3.647 1.00 91.00 93 LEU A C 1
ATOM 743 O O . LEU A 1 93 ? -7.278 -5.900 2.584 1.00 91.00 93 LEU A O 1
ATOM 747 N N . GLU A 1 94 ? -8.495 -4.466 3.794 1.00 91.38 94 GLU A N 1
ATOM 748 C CA . GLU A 1 94 ? -8.751 -3.505 2.731 1.00 91.38 94 GLU A CA 1
ATOM 749 C C . GLU A 1 94 ? -7.950 -2.223 2.982 1.00 91.38 94 GLU A C 1
ATOM 751 O O . GLU A 1 94 ? -7.919 -1.702 4.102 1.00 91.38 94 GLU A O 1
ATOM 756 N N . VAL A 1 95 ? -7.302 -1.709 1.935 1.00 92.50 95 VAL A N 1
ATOM 757 C CA . VAL A 1 95 ? -6.685 -0.378 1.945 1.00 92.50 95 VAL A CA 1
ATOM 758 C C . VAL A 1 95 ? -7.773 0.648 1.643 1.00 92.50 95 VAL A C 1
ATOM 760 O O . VAL A 1 95 ? -8.328 0.661 0.548 1.00 92.50 95 VAL A O 1
ATOM 763 N N . LYS A 1 96 ? -8.068 1.531 2.596 1.00 91.25 96 LYS A N 1
ATOM 764 C CA . LYS A 1 96 ? -9.095 2.565 2.456 1.00 91.25 96 LYS A CA 1
ATOM 765 C C . LYS A 1 96 ? -8.488 3.956 2.522 1.00 91.25 96 LYS A C 1
ATOM 767 O O . LYS A 1 96 ? -7.797 4.282 3.483 1.00 91.25 96 LYS A O 1
ATOM 772 N N . GLU A 1 97 ? -8.780 4.789 1.531 1.00 92.56 97 GLU A N 1
ATOM 773 C CA . GLU A 1 97 ? -8.455 6.214 1.586 1.00 92.56 97 GLU A CA 1
ATOM 774 C C . GLU A 1 97 ? -9.398 6.908 2.579 1.00 92.56 97 GLU A C 1
ATOM 776 O O . GLU A 1 97 ? -10.623 6.805 2.477 1.00 92.56 97 GLU A O 1
ATOM 781 N N . VAL A 1 98 ? -8.815 7.546 3.592 1.00 91.38 98 VAL A N 1
ATOM 782 C CA . VAL A 1 98 ? -9.543 8.254 4.657 1.00 91.38 98 VAL A CA 1
ATOM 783 C C . VAL A 1 98 ? -9.541 9.760 4.444 1.00 91.38 98 VAL A C 1
ATOM 785 O O . VAL A 1 98 ? -10.489 10.422 4.855 1.00 91.38 98 VAL A O 1
ATOM 788 N N . ASP A 1 99 ? -8.510 10.281 3.776 1.00 91.44 99 ASP A N 1
ATOM 789 C CA . ASP A 1 99 ? -8.417 11.682 3.385 1.00 91.44 99 ASP A CA 1
ATOM 790 C C . ASP A 1 99 ? -7.862 11.787 1.955 1.00 91.44 99 ASP A C 1
ATOM 792 O O . ASP A 1 99 ? -6.693 11.458 1.735 1.00 91.44 99 ASP A O 1
ATOM 796 N N . PRO A 1 100 ? -8.681 12.222 0.980 1.00 89.88 100 PRO A N 1
ATOM 797 C CA . PRO A 1 100 ? -8.250 12.358 -0.406 1.00 89.88 100 PRO A CA 1
ATOM 798 C C . PRO A 1 100 ? -7.444 13.631 -0.689 1.00 89.88 100 PRO A C 1
ATOM 800 O O . PRO A 1 100 ? -6.825 13.716 -1.746 1.00 89.88 100 PRO A O 1
ATOM 803 N N . SER A 1 101 ? -7.444 14.623 0.209 1.00 90.75 101 SER A N 1
ATOM 804 C CA . SER A 1 101 ? -6.662 15.858 0.029 1.00 90.75 101 SER A CA 1
ATOM 805 C C . SER A 1 101 ? -5.189 15.606 0.341 1.00 90.75 101 SER A C 1
ATOM 807 O O . SER A 1 101 ? -4.308 16.027 -0.401 1.00 90.75 101 SER A O 1
ATOM 809 N N . GLU A 1 102 ? -4.941 14.846 1.404 1.00 89.44 102 GLU A N 1
ATOM 810 C CA . GLU A 1 102 ? -3.611 14.477 1.889 1.00 89.44 102 GLU A CA 1
ATOM 811 C C . GLU A 1 102 ? -3.157 13.101 1.364 1.00 89.44 102 GLU A C 1
ATOM 813 O O . GLU A 1 102 ? -2.061 12.639 1.686 1.00 89.44 102 GLU A O 1
ATOM 818 N N . HIS A 1 103 ? -4.000 12.417 0.578 1.00 92.12 103 HIS A N 1
ATOM 819 C CA . HIS A 1 103 ? -3.791 11.043 0.105 1.00 92.12 103 HIS A CA 1
ATOM 820 C C . HIS A 1 103 ? -3.375 10.096 1.236 1.00 92.12 103 HIS A C 1
ATOM 822 O O . HIS A 1 103 ? -2.309 9.465 1.213 1.00 92.12 103 HIS A O 1
ATOM 828 N N . THR A 1 104 ? -4.216 10.052 2.264 1.00 93.62 104 THR A N 1
ATOM 829 C CA . THR A 1 104 ? -3.996 9.257 3.468 1.00 93.62 104 THR A CA 1
ATOM 830 C C . THR A 1 104 ? -4.814 7.976 3.418 1.00 93.62 104 THR A C 1
ATOM 832 O O . THR A 1 104 ? -6.028 7.998 3.211 1.00 93.62 104 THR A O 1
ATOM 835 N N . TYR A 1 105 ? -4.150 6.855 3.677 1.00 92.38 105 TYR A N 1
ATOM 836 C CA . TYR A 1 105 ? -4.699 5.508 3.625 1.00 92.38 105 TYR A CA 1
ATOM 837 C C . TYR A 1 105 ? -4.679 4.843 5.003 1.00 92.38 105 TYR A C 1
ATOM 839 O O . TYR A 1 105 ? -3.784 5.068 5.819 1.00 92.38 105 TYR A O 1
ATOM 847 N N . LEU A 1 106 ? -5.650 3.971 5.247 1.00 92.25 106 LEU A N 1
ATOM 848 C CA . LEU A 1 106 ? -5.747 3.141 6.440 1.00 92.25 106 LEU A CA 1
ATOM 849 C C . LEU A 1 106 ? -6.074 1.701 6.044 1.00 92.25 106 LEU A C 1
ATOM 851 O O . LEU A 1 106 ? -6.912 1.467 5.176 1.00 92.25 106 LEU A O 1
ATOM 855 N N . LEU A 1 107 ? -5.454 0.733 6.718 1.00 91.94 107 LEU A N 1
ATOM 856 C CA . LEU A 1 107 ? -5.867 -0.664 6.613 1.00 91.94 107 LEU A CA 1
ATOM 857 C C . LEU A 1 107 ? -7.049 -0.936 7.538 1.00 91.94 107 LEU A C 1
ATOM 859 O O . LEU A 1 107 ? -6.959 -0.732 8.753 1.00 91.94 107 LEU A O 1
ATOM 863 N N . VAL A 1 108 ? -8.132 -1.457 6.976 1.00 88.75 108 VAL A N 1
ATOM 864 C CA . VAL A 1 108 ? -9.324 -1.867 7.721 1.00 88.75 108 VAL A CA 1
ATOM 865 C C . VAL A 1 108 ? -9.614 -3.349 7.481 1.00 88.75 108 VAL A C 1
ATOM 867 O O . VAL A 1 108 ? -9.396 -3.840 6.377 1.00 88.75 108 VAL A O 1
ATOM 870 N N . PRO A 1 109 ? -10.089 -4.102 8.486 1.00 88.19 109 PRO A N 1
ATOM 871 C CA . PRO A 1 109 ? -10.551 -5.465 8.259 1.00 88.19 109 PRO A CA 1
ATOM 872 C C . PRO A 1 109 ? -11.748 -5.468 7.312 1.00 88.19 109 PRO A C 1
ATOM 874 O O . PRO A 1 109 ? -12.724 -4.749 7.542 1.00 88.19 109 PRO A O 1
ATOM 877 N N . THR A 1 110 ? -11.699 -6.305 6.282 1.00 82.94 110 THR A N 1
ATOM 878 C CA . THR A 1 110 ? -12.873 -6.615 5.470 1.00 82.94 110 THR A CA 1
ATOM 879 C C . THR A 1 110 ? -13.877 -7.345 6.367 1.00 82.94 110 THR A C 1
ATOM 881 O O . THR A 1 110 ? -13.493 -8.226 7.142 1.00 82.94 110 THR A O 1
ATOM 884 N N . LEU A 1 111 ? -15.154 -6.944 6.324 1.00 65.50 111 LEU A N 1
ATOM 885 C CA . LEU A 1 111 ? -16.222 -7.479 7.180 1.00 65.50 111 LEU A CA 1
ATOM 886 C C . LEU A 1 111 ? -16.200 -9.021 7.214 1.00 65.50 111 LEU A C 1
ATOM 888 O O . LEU A 1 111 ? -16.658 -9.666 6.276 1.00 65.50 111 LEU A O 1
ATOM 892 N N . GLY A 1 112 ? -15.683 -9.605 8.303 1.00 59.94 112 GLY A N 1
ATOM 893 C CA . GLY A 1 112 ? -15.754 -11.047 8.568 1.00 59.94 112 GLY A CA 1
ATOM 894 C C . GLY A 1 112 ? -14.474 -11.730 9.059 1.00 59.94 112 GLY A C 1
ATOM 895 O O . GLY A 1 112 ? -14.586 -12.823 9.607 1.00 59.94 112 GLY A O 1
ATOM 896 N N . LEU A 1 113 ? -13.283 -11.131 8.925 1.00 60.84 113 LEU A N 1
ATOM 897 C CA . LEU A 1 113 ? -12.021 -11.784 9.316 1.00 60.84 113 LEU A CA 1
ATOM 898 C C . LEU A 1 113 ? -11.172 -10.875 10.208 1.00 60.84 113 LEU A C 1
ATOM 900 O O . LEU A 1 113 ? -10.540 -9.920 9.762 1.00 60.84 113 LEU A O 1
ATOM 904 N N . THR A 1 114 ? -11.125 -11.172 11.506 1.00 62.12 114 THR A N 1
ATOM 905 C CA . THR A 1 114 ? -10.213 -10.468 12.409 1.00 62.12 114 THR A CA 1
ATOM 906 C C . THR A 1 114 ? -8.824 -11.092 12.263 1.00 62.12 114 THR A C 1
ATOM 908 O O . THR A 1 114 ? -8.604 -12.203 12.734 1.00 62.12 114 THR A O 1
ATOM 911 N N . LEU A 1 115 ? -7.847 -10.383 11.681 1.00 60.75 115 LEU A N 1
ATOM 912 C CA . LEU A 1 115 ? -6.443 -10.843 11.570 1.00 60.75 115 LEU A CA 1
ATOM 913 C C . LEU A 1 115 ? -5.880 -11.405 12.897 1.00 60.75 115 LEU A C 1
ATOM 915 O O . LEU A 1 115 ? -5.096 -12.352 12.916 1.00 60.75 115 LEU A O 1
ATOM 919 N N . LYS A 1 116 ? -6.321 -10.842 14.030 1.00 60.94 116 LYS A N 1
ATOM 920 C CA . LYS A 1 116 ? -5.958 -11.285 15.385 1.00 60.94 116 LYS A CA 1
ATOM 921 C C . LYS A 1 116 ? -6.405 -12.720 15.693 1.00 60.94 116 LYS A C 1
ATOM 923 O O . LYS A 1 116 ? -5.734 -13.401 16.463 1.00 60.9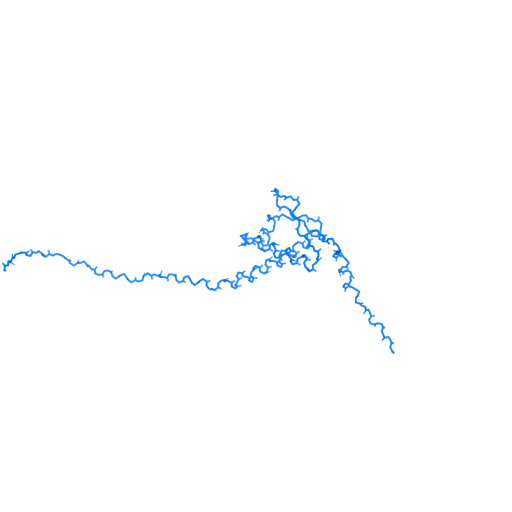4 116 LYS A O 1
ATOM 928 N N . GLU A 1 117 ? -7.508 -13.181 15.112 1.00 60.88 117 GLU A N 1
ATOM 929 C CA . GLU A 1 117 ? -7.974 -14.562 15.248 1.00 60.88 117 GLU A CA 1
ATOM 930 C C . GLU A 1 117 ? -7.141 -15.517 14.392 1.00 60.88 117 GLU A C 1
ATOM 932 O O . GLU A 1 117 ? -6.708 -16.534 14.920 1.00 60.88 117 GLU A O 1
ATOM 937 N N . MET A 1 118 ? -6.781 -15.151 13.155 1.00 59.53 118 MET A N 1
ATOM 938 C CA . MET A 1 118 ? -5.873 -15.954 12.313 1.00 59.53 118 MET A CA 1
ATOM 939 C C . MET A 1 118 ? -4.482 -16.125 12.939 1.00 59.53 118 MET A C 1
ATOM 941 O O . MET A 1 118 ? -3.946 -17.232 12.986 1.00 59.53 118 MET A O 1
ATOM 945 N N . LEU A 1 119 ? -3.907 -15.044 13.477 1.00 60.78 119 LEU A N 1
ATOM 946 C CA . LEU A 1 119 ? -2.617 -15.098 14.178 1.00 60.78 119 LEU A CA 1
ATOM 947 C C . LEU A 1 119 ? -2.682 -15.961 15.447 1.00 60.78 119 LEU A C 1
ATOM 949 O O . LEU A 1 119 ? -1.693 -16.585 15.825 1.00 60.78 119 LEU A O 1
ATOM 953 N N . ARG A 1 120 ? -3.848 -16.021 16.100 1.00 59.09 120 ARG A N 1
ATOM 954 C CA . ARG A 1 120 ? -4.074 -16.846 17.291 1.00 59.09 120 ARG A CA 1
ATOM 955 C C . ARG A 1 120 ? -4.347 -18.312 16.940 1.00 59.09 120 ARG A C 1
ATOM 957 O O . ARG A 1 120 ? -3.961 -19.189 17.711 1.00 59.09 120 ARG A O 1
ATOM 964 N N . ASP A 1 121 ? -4.960 -18.591 15.792 1.00 55.75 121 ASP A N 1
ATOM 965 C CA . ASP A 1 121 ? -5.226 -19.954 15.318 1.00 55.75 121 ASP A CA 1
ATOM 966 C C . ASP A 1 121 ? -3.959 -20.663 14.814 1.00 55.75 121 ASP A C 1
ATOM 968 O O . ASP A 1 121 ? -3.801 -21.861 15.035 1.00 55.75 121 ASP A O 1
ATOM 972 N N . GLY A 1 122 ? -2.964 -19.923 14.308 1.00 55.62 122 GLY A N 1
ATOM 973 C CA . GLY A 1 122 ? -1.622 -20.463 14.033 1.00 55.62 122 GLY A CA 1
ATOM 974 C C . GLY A 1 122 ? -0.898 -21.024 15.271 1.00 55.62 122 GLY A C 1
ATOM 975 O O . GLY A 1 122 ? 0.020 -21.832 15.144 1.00 55.62 122 GLY A O 1
ATOM 976 N N . GLN A 1 123 ? -1.333 -20.654 16.482 1.00 52.88 123 GLN A N 1
ATOM 977 C CA . GLN A 1 123 ? -0.821 -21.197 17.745 1.00 52.88 123 GLN A CA 1
ATOM 978 C C . GLN A 1 123 ? -1.631 -22.408 18.251 1.00 52.88 123 GLN A C 1
ATOM 980 O O . GLN A 1 123 ? -1.245 -23.060 19.224 1.00 52.88 123 GLN A O 1
ATOM 985 N N . ARG A 1 124 ? -2.746 -22.744 17.594 1.00 51.62 124 ARG A N 1
ATOM 986 C CA . ARG A 1 124 ? -3.608 -23.887 17.911 1.00 51.62 124 ARG A CA 1
ATOM 987 C C . ARG A 1 124 ? -3.428 -24.983 16.867 1.00 51.62 124 ARG A C 1
ATOM 989 O O . ARG A 1 124 ? -4.403 -25.486 16.321 1.00 51.62 124 ARG A O 1
ATOM 996 N N . LEU A 1 125 ? -2.187 -25.427 16.643 1.00 54.81 125 LEU A N 1
ATOM 997 C CA . LEU A 1 125 ? -2.023 -26.788 16.135 1.00 54.81 125 LEU A CA 1
ATOM 998 C C . LEU A 1 125 ? -2.791 -27.715 17.090 1.00 54.81 125 LEU A C 1
ATOM 1000 O O . LEU A 1 125 ? -2.539 -27.658 18.303 1.00 54.81 125 LEU A O 1
ATOM 1004 N N . PRO A 1 126 ? -3.729 -28.545 16.601 1.00 48.44 126 PRO A N 1
ATOM 1005 C CA . PRO A 1 126 ? -4.312 -29.571 17.436 1.00 48.44 126 PRO A CA 1
ATOM 1006 C C . PRO A 1 126 ? -3.146 -30.432 17.907 1.00 48.44 126 PRO A C 1
ATOM 1008 O O . PRO A 1 126 ? -2.488 -31.098 17.109 1.00 48.44 126 PRO A O 1
ATOM 1011 N N . LYS A 1 127 ? -2.836 -30.369 19.207 1.00 52.94 127 LYS A N 1
ATOM 1012 C CA . LYS A 1 127 ? -1.958 -31.351 19.834 1.00 52.94 127 LYS A CA 1
ATOM 1013 C C . LYS A 1 127 ? -2.563 -32.695 19.468 1.00 52.94 127 LYS A C 1
ATOM 1015 O O . LYS A 1 127 ? -3.674 -32.978 19.910 1.00 52.94 127 LYS A O 1
ATOM 1020 N N . ALA A 1 128 ? -1.871 -33.449 18.615 1.00 53.28 128 ALA A N 1
ATOM 1021 C CA . ALA A 1 128 ? -2.239 -34.801 18.248 1.00 53.28 128 ALA A CA 1
ATOM 1022 C C . ALA A 1 128 ? -2.389 -35.596 19.548 1.00 53.28 128 ALA A C 1
ATOM 1024 O O . ALA A 1 128 ? -1.420 -36.014 20.177 1.00 53.28 128 ALA A O 1
ATOM 1025 N N . GLY A 1 129 ? -3.630 -35.689 20.006 1.00 63.75 129 GLY A N 1
ATOM 1026 C CA . GLY A 1 129 ? -4.035 -36.419 21.183 1.00 63.75 129 GLY A CA 1
ATOM 1027 C C . GLY A 1 129 ? -4.486 -37.785 20.729 1.00 63.75 129 GLY A C 1
ATOM 1028 O O . GLY A 1 129 ? -5.677 -38.042 20.695 1.00 63.75 129 GLY A O 1
ATOM 1029 N N . HIS A 1 130 ? -3.542 -38.651 20.385 1.00 56.94 130 HIS A N 1
ATOM 1030 C CA . HIS A 1 130 ? -3.812 -40.078 20.284 1.00 56.94 130 HIS A CA 1
ATOM 1031 C C . HIS A 1 130 ? -2.719 -40.810 21.047 1.00 56.94 130 HIS A C 1
ATOM 1033 O O . HIS A 1 130 ? -1.685 -41.191 20.507 1.00 56.94 130 HIS A O 1
ATOM 1039 N N . ARG A 1 131 ? -2.965 -40.920 22.358 1.00 55.84 131 ARG A N 1
ATOM 1040 C CA . ARG A 1 131 ? -2.393 -41.984 23.178 1.00 55.84 131 ARG A CA 1
ATOM 1041 C C . ARG A 1 131 ? -2.959 -43.295 22.633 1.00 55.84 131 ARG A C 1
ATOM 1043 O O . ARG A 1 131 ? -4.180 -43.444 22.610 1.00 55.84 131 ARG A O 1
ATOM 1050 N N . TRP A 1 132 ? -2.077 -44.183 22.209 1.00 59.72 132 TRP A N 1
ATOM 1051 C CA . TRP A 1 132 ? -2.314 -45.620 22.183 1.00 59.72 132 TRP A CA 1
ATOM 1052 C C . TRP A 1 132 ? -1.380 -46.233 23.219 1.00 59.72 132 TRP A C 1
ATOM 1054 O O . TRP A 1 132 ? -0.253 -45.698 23.358 1.00 59.72 132 TRP A O 1
#

Organism: NCBI:txid72004

Radius of gyration: 31.81 Å; chains: 1; bounding box: 54×71×108 Å

Secondary structure (DSSP, 8-state):
--------------------------SSSSHHHHHHHHHHHHHHHHHHHHHHHHHT--EEHHHHHHHT-TT-GGGHHHHHHHHHHHIIIII-EEEEEEETTTTEEEEEE-TT--HHHHHHHTT---------

InterPro domains:
  IPR002190 MAGE homology domain [PF01454] (45-102)
  IPR002190 MAGE homology domain [PS50838] (38-129)
  IPR002190 MAGE homology domain [SM01373] (45-132)
  IPR037445 Melanoma-associated antigen [PTHR11736] (15-129)
  IPR041898 MAGE homology domain, winged helix WH1 motif [G3DSA:1.10.10.1200] (15-119)

Foldseek 3Di:
DDDDDDDDDDDDDDPDPPDDPPVPPPVPPCVVVVVVLLVVLLVVVLVVQVVCQVVVHKDFLVNSCVPRVVVPNVCSVVSVVVSQVCCCVPQQWHWDQPDPVRRITHIDHNPPGDSVVVVVVVVCPPPPPDDD